Protein AF-A0A7C8I8Y9-F1 (afdb_monomer)

Structure (mmCIF, N/CA/C/O backbone):
data_AF-A0A7C8I8Y9-F1
#
_entry.id   AF-A0A7C8I8Y9-F1
#
loop_
_atom_site.group_PDB
_atom_site.id
_atom_site.type_symbol
_atom_site.label_atom_id
_atom_site.label_alt_id
_atom_site.label_comp_id
_atom_site.label_asym_id
_atom_site.label_entity_id
_atom_site.label_seq_id
_atom_site.pdbx_PDB_ins_code
_atom_site.Cartn_x
_atom_site.Cartn_y
_atom_site.Cartn_z
_atom_site.occupancy
_atom_site.B_iso_or_equiv
_atom_site.auth_seq_id
_atom_site.auth_comp_id
_atom_site.auth_asym_id
_atom_site.auth_atom_id
_atom_site.pdbx_PDB_model_num
ATOM 1 N N . ASN A 1 1 ? 6.456 -0.802 15.881 1.00 67.00 1 ASN A N 1
ATOM 2 C CA . ASN A 1 1 ? 6.107 -2.153 16.376 1.00 67.00 1 ASN A CA 1
ATOM 3 C C . ASN A 1 1 ? 4.973 -2.063 17.372 1.00 67.00 1 ASN A C 1
ATOM 5 O O . ASN A 1 1 ? 5.089 -1.313 18.332 1.00 67.00 1 ASN A O 1
ATOM 9 N N . CYS A 1 2 ? 3.892 -2.784 17.095 1.00 78.44 2 CYS A N 1
ATOM 10 C CA . CYS A 1 2 ? 2.676 -2.868 17.895 1.00 78.44 2 CYS A CA 1
ATOM 11 C C . CYS A 1 2 ? 2.630 -4.216 18.597 1.00 78.44 2 CYS A C 1
ATOM 13 O O . CYS A 1 2 ? 2.866 -5.234 17.947 1.00 78.44 2 CYS A O 1
ATOM 15 N N . ALA A 1 3 ? 2.422 -4.207 19.913 1.00 87.06 3 ALA A N 1
ATOM 16 C CA . ALA A 1 3 ? 2.314 -5.438 20.678 1.00 87.06 3 ALA A CA 1
ATOM 17 C C . ALA A 1 3 ? 1.013 -6.162 20.304 1.00 87.06 3 ALA A C 1
ATOM 19 O O . ALA A 1 3 ? 0.047 -5.522 19.896 1.00 87.06 3 ALA A O 1
ATOM 20 N N . ILE A 1 4 ? 0.991 -7.492 20.401 1.00 88.56 4 ILE A N 1
ATOM 21 C CA . ILE A 1 4 ? -0.158 -8.297 19.949 1.00 88.56 4 ILE A CA 1
ATOM 22 C C . ILE A 1 4 ? -1.408 -7.954 20.767 1.00 88.56 4 ILE A C 1
ATOM 24 O O . ILE A 1 4 ? -2.503 -7.883 20.221 1.00 88.56 4 ILE A O 1
ATOM 28 N N . GLU A 1 5 ? -1.236 -7.695 22.061 1.00 94.25 5 GLU A N 1
ATOM 29 C CA . GLU A 1 5 ? -2.281 -7.249 22.982 1.00 94.25 5 GLU A CA 1
ATOM 30 C C . GLU A 1 5 ? -2.879 -5.878 22.630 1.00 94.25 5 GLU A C 1
ATOM 32 O O . GLU A 1 5 ? -3.998 -5.582 23.042 1.00 94.25 5 GLU A O 1
ATOM 37 N N . ASP A 1 6 ? -2.166 -5.073 21.838 1.00 92.44 6 ASP A N 1
ATOM 38 C CA . ASP A 1 6 ? -2.606 -3.760 21.367 1.00 92.44 6 ASP A CA 1
ATOM 39 C C . ASP A 1 6 ? -3.247 -3.821 19.970 1.00 92.44 6 ASP A C 1
ATOM 41 O O . ASP A 1 6 ? -3.552 -2.775 19.395 1.00 92.44 6 ASP A O 1
ATOM 45 N N . VAL A 1 7 ? -3.427 -5.011 19.385 1.00 91.00 7 VAL A N 1
ATOM 46 C CA . VAL A 1 7 ? -4.055 -5.171 18.066 1.00 91.00 7 VAL A CA 1
ATOM 47 C C . VAL A 1 7 ? -5.562 -5.361 18.214 1.00 91.00 7 VAL A C 1
ATOM 49 O O . VAL A 1 7 ? -6.041 -6.364 18.738 1.00 91.00 7 VAL A O 1
ATOM 52 N N . GLU A 1 8 ? -6.321 -4.423 17.661 1.00 93.31 8 GLU A N 1
ATOM 53 C CA . GLU A 1 8 ? -7.757 -4.547 17.441 1.00 93.31 8 GLU A CA 1
ATOM 54 C C . GLU A 1 8 ? -8.004 -5.159 16.057 1.00 93.31 8 GLU A C 1
ATOM 56 O O . GLU A 1 8 ? -7.532 -4.637 15.045 1.00 93.31 8 GLU A O 1
ATOM 61 N N . VAL A 1 9 ? -8.751 -6.264 16.011 1.00 93.81 9 VAL A N 1
ATOM 62 C CA . VAL A 1 9 ? -9.111 -6.973 14.774 1.00 93.81 9 VAL A CA 1
ATOM 63 C C . VAL A 1 9 ? -10.603 -6.808 14.520 1.00 93.81 9 VAL A C 1
ATOM 65 O O . VAL A 1 9 ? -11.416 -7.031 15.416 1.00 93.81 9 VAL A O 1
ATOM 68 N N . PHE A 1 10 ? -10.971 -6.440 13.297 1.00 94.12 10 PHE A N 1
ATOM 69 C CA . PHE A 1 10 ? -12.361 -6.239 12.896 1.00 94.12 10 PHE A CA 1
ATOM 70 C C . PHE A 1 10 ? -12.595 -6.705 11.457 1.00 94.12 10 PHE A C 1
ATOM 72 O O . PHE A 1 10 ? -11.665 -6.811 10.657 1.00 94.12 10 PHE A O 1
ATOM 79 N N . GLN A 1 11 ? -13.850 -7.022 11.139 1.00 94.38 11 GLN A N 1
ATOM 80 C CA . GLN A 1 11 ? -14.258 -7.421 9.795 1.00 94.38 11 GLN A CA 1
ATOM 81 C C . GLN A 1 11 ? -15.027 -6.299 9.115 1.00 94.38 11 GLN A C 1
ATOM 83 O O . GLN A 1 11 ? -15.837 -5.619 9.744 1.00 94.38 11 GLN A O 1
ATOM 88 N N . VAL A 1 12 ? -14.770 -6.135 7.822 1.00 93.38 12 VAL A N 1
ATOM 89 C CA . VAL A 1 12 ? -15.387 -5.108 6.989 1.00 93.38 12 VAL A CA 1
ATOM 90 C C . VAL A 1 12 ? -15.894 -5.755 5.717 1.00 93.38 12 VAL A C 1
ATOM 92 O O . VAL A 1 12 ? -15.158 -6.468 5.039 1.00 93.38 12 VAL A O 1
ATOM 95 N N . GLU A 1 13 ? -17.141 -5.476 5.381 1.00 94.00 13 GLU A N 1
ATOM 96 C CA . GLU A 1 13 ? -17.767 -5.910 4.142 1.00 94.00 13 GLU A CA 1
ATOM 97 C C . GLU A 1 13 ? -18.137 -4.671 3.325 1.00 94.00 13 GLU A C 1
ATOM 99 O O . GLU A 1 13 ? -18.683 -3.705 3.863 1.00 94.00 13 GLU A O 1
ATOM 104 N N . TYR A 1 14 ? -17.819 -4.691 2.031 1.00 93.31 14 TYR A N 1
ATOM 105 C CA . TYR A 1 14 ? -18.193 -3.632 1.097 1.00 93.31 14 TYR A CA 1
ATOM 106 C C . TYR A 1 14 ? -19.251 -4.159 0.128 1.00 93.31 14 TYR A C 1
ATOM 108 O O . TYR A 1 14 ? -19.152 -5.279 -0.370 1.00 93.31 14 TYR A O 1
ATOM 116 N N . ASN A 1 15 ? -20.243 -3.323 -0.190 1.00 92.44 15 ASN A N 1
ATOM 117 C CA . ASN A 1 15 ? -21.397 -3.703 -1.017 1.00 92.44 15 ASN A CA 1
ATOM 118 C C . ASN A 1 15 ? -21.036 -4.143 -2.449 1.00 92.44 15 ASN A C 1
ATOM 120 O O . ASN A 1 15 ? -21.840 -4.781 -3.122 1.00 92.44 15 ASN A O 1
ATOM 124 N N . ASP A 1 16 ? -19.854 -3.775 -2.936 1.00 91.19 16 ASP A N 1
ATOM 125 C CA . ASP A 1 16 ? -19.339 -4.131 -4.261 1.00 91.19 16 ASP A CA 1
ATOM 126 C C . ASP A 1 16 ? -18.560 -5.461 -4.279 1.00 91.19 16 ASP A C 1
ATOM 128 O O . ASP A 1 16 ? -18.137 -5.909 -5.345 1.00 91.19 16 ASP A O 1
ATOM 132 N N . CYS A 1 17 ? -18.377 -6.107 -3.120 1.00 83.62 17 CYS A N 1
ATOM 133 C CA . CYS A 1 17 ? -17.683 -7.385 -2.975 1.00 83.62 17 CYS A CA 1
ATOM 134 C C . CYS A 1 17 ? -18.170 -8.142 -1.723 1.00 83.62 17 CYS A C 1
ATOM 136 O O . CYS A 1 17 ? -17.397 -8.469 -0.823 1.00 83.62 17 CYS A O 1
ATOM 138 N N . ILE A 1 18 ? -19.477 -8.406 -1.674 1.00 79.25 18 ILE A N 1
ATOM 139 C CA . ILE A 1 18 ? -20.181 -8.992 -0.516 1.00 79.25 18 ILE A CA 1
ATOM 140 C C . ILE A 1 18 ? -19.614 -10.367 -0.120 1.00 79.25 18 ILE A C 1
ATOM 142 O O . ILE A 1 18 ? -19.513 -10.690 1.058 1.00 79.25 18 ILE A O 1
ATOM 146 N N . ASP A 1 19 ? -19.159 -11.163 -1.090 1.00 84.62 19 ASP A N 1
ATOM 147 C CA . ASP A 1 19 ? -18.676 -12.529 -0.840 1.00 84.62 19 ASP A CA 1
ATOM 148 C C . ASP A 1 19 ? -17.262 -12.591 -0.230 1.00 84.62 19 ASP A C 1
ATOM 150 O O . ASP A 1 19 ? -16.719 -13.679 -0.012 1.00 84.62 19 ASP A O 1
ATOM 154 N N . ARG A 1 20 ? -16.627 -11.439 0.024 1.00 85.19 20 ARG A N 1
ATOM 155 C CA . ARG A 1 20 ? -15.260 -11.370 0.541 1.00 85.19 20 ARG A CA 1
ATOM 156 C C . ARG A 1 20 ? -15.108 -10.268 1.592 1.00 85.19 20 ARG A C 1
ATOM 158 O O . ARG A 1 20 ? -14.606 -9.193 1.273 1.00 85.19 20 ARG A O 1
ATOM 165 N N . PRO A 1 21 ? -15.461 -10.531 2.860 1.00 90.12 21 PRO A N 1
ATOM 166 C CA . PRO A 1 21 ? -15.134 -9.605 3.932 1.00 90.12 21 PRO A CA 1
ATOM 167 C C . PRO A 1 21 ? -13.613 -9.505 4.106 1.00 90.12 21 PRO A C 1
ATOM 169 O O . PRO A 1 21 ? -12.881 -10.493 3.986 1.00 90.12 21 PRO A O 1
ATOM 172 N N . TRP A 1 22 ? -13.133 -8.310 4.433 1.00 90.56 22 TRP A N 1
ATOM 173 C CA . TRP A 1 22 ? -11.740 -8.060 4.778 1.00 90.56 22 TRP A CA 1
ATOM 174 C C . TRP A 1 22 ? -11.558 -8.115 6.288 1.00 90.56 22 TRP A C 1
ATOM 176 O O . TRP A 1 22 ? -12.237 -7.411 7.036 1.00 90.56 22 TRP A O 1
ATOM 186 N N . THR A 1 23 ? -10.595 -8.919 6.729 1.00 90.69 23 THR A N 1
ATOM 187 C CA . THR A 1 23 ? -10.065 -8.834 8.090 1.00 90.69 23 THR A CA 1
ATOM 188 C C . THR A 1 23 ? -9.065 -7.688 8.136 1.00 90.69 23 THR A C 1
ATOM 190 O O . THR A 1 23 ? -8.031 -7.730 7.466 1.00 90.69 23 THR A O 1
ATOM 193 N N . MET A 1 24 ? -9.380 -6.668 8.923 1.00 90.44 24 MET A N 1
ATOM 194 C CA . MET A 1 24 ? -8.530 -5.505 9.127 1.00 90.44 24 MET A CA 1
ATOM 195 C C . MET A 1 24 ? -8.036 -5.450 10.563 1.00 90.44 24 MET A C 1
ATOM 197 O O . MET A 1 24 ? -8.713 -5.883 11.499 1.00 90.44 24 MET A O 1
ATOM 201 N N . CYS A 1 25 ? -6.848 -4.885 10.721 1.00 89.06 25 CYS A N 1
ATOM 202 C CA . CYS A 1 25 ? -6.194 -4.711 12.001 1.00 89.06 25 CYS A CA 1
ATOM 203 C C . CYS A 1 25 ? -5.906 -3.230 12.234 1.00 89.06 25 CYS A C 1
ATOM 205 O O . CYS A 1 25 ? -5.543 -2.490 11.319 1.00 89.06 25 CYS A O 1
ATOM 207 N N . ARG A 1 26 ? -6.002 -2.795 13.483 1.00 87.88 26 ARG A N 1
ATOM 208 C CA . ARG A 1 26 ? -5.560 -1.471 13.911 1.00 87.88 26 ARG A CA 1
ATOM 209 C C . ARG A 1 26 ? -4.886 -1.593 15.262 1.00 87.88 26 ARG A C 1
ATOM 211 O O . ARG A 1 26 ? -5.373 -2.293 16.138 1.00 87.88 26 ARG A O 1
ATOM 218 N N . CYS A 1 27 ? -3.784 -0.887 15.444 1.00 87.38 27 CYS A N 1
A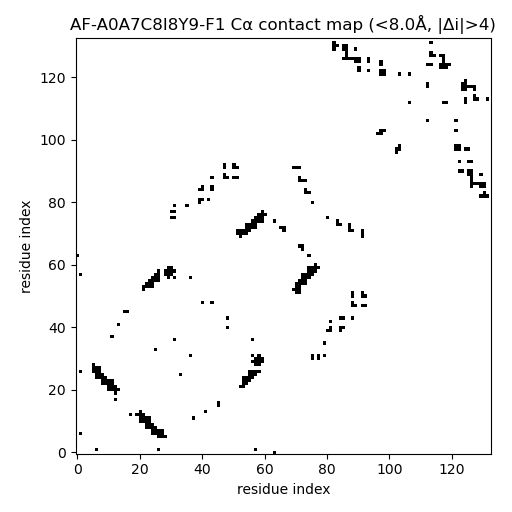TOM 219 C CA . CYS A 1 27 ? -3.208 -0.749 16.772 1.00 87.38 27 CYS A CA 1
ATOM 220 C C . CYS A 1 27 ? -4.002 0.252 17.603 1.00 87.38 27 CYS A C 1
ATOM 222 O O . CYS A 1 27 ? -4.359 1.316 17.101 1.00 87.38 27 CYS A O 1
ATOM 224 N N . THR A 1 28 ? -4.240 -0.049 18.879 1.00 89.50 28 THR A N 1
ATOM 225 C CA . THR A 1 28 ? -5.026 0.801 19.796 1.00 89.50 28 THR A CA 1
ATOM 226 C C . THR A 1 28 ? -4.513 2.243 19.864 1.00 89.50 28 THR A C 1
ATOM 228 O O . THR A 1 28 ? -5.291 3.177 20.046 1.00 89.50 28 THR A O 1
ATOM 231 N N . TRP A 1 29 ? -3.207 2.427 19.665 1.00 83.25 29 TRP A N 1
ATOM 232 C CA . TRP A 1 29 ? -2.488 3.702 19.672 1.00 83.25 29 TRP A CA 1
ATOM 233 C C . TRP A 1 29 ? -2.301 4.332 18.279 1.00 83.25 29 TRP A C 1
ATOM 235 O O . TRP A 1 29 ? -1.663 5.378 18.167 1.00 83.25 29 TRP A O 1
ATOM 245 N N . ALA A 1 30 ? -2.853 3.735 17.218 1.00 81.19 30 ALA A N 1
ATOM 246 C CA . ALA A 1 30 ? -2.935 4.380 15.911 1.00 81.19 30 ALA A CA 1
ATOM 247 C C . ALA A 1 30 ? -3.875 5.594 15.981 1.00 81.19 30 ALA A C 1
ATOM 249 O O . ALA A 1 30 ? -4.949 5.526 16.582 1.00 81.19 30 ALA A O 1
ATOM 250 N N . GLN A 1 31 ? -3.481 6.701 15.349 1.00 81.00 31 GLN A N 1
ATOM 251 C CA . GLN A 1 31 ? -4.267 7.939 15.344 1.00 81.00 31 GLN A CA 1
ATOM 252 C C . GLN A 1 31 ? -5.520 7.831 14.477 1.00 81.00 31 GLN A C 1
ATOM 254 O O . GLN A 1 31 ? -6.516 8.481 14.778 1.00 81.00 31 GLN A O 1
ATOM 259 N N . ALA A 1 32 ? -5.463 7.029 13.412 1.00 78.94 32 ALA A N 1
ATOM 260 C CA . ALA A 1 32 ? -6.622 6.750 12.578 1.00 78.94 32 ALA A CA 1
ATOM 261 C C . ALA A 1 32 ? -7.649 5.933 13.372 1.00 78.94 32 ALA A C 1
ATOM 263 O O . ALA A 1 32 ? -7.311 4.920 13.986 1.00 78.94 32 ALA A O 1
ATOM 264 N N . SER A 1 33 ? -8.906 6.355 13.340 1.00 86.31 33 SER A N 1
ATOM 265 C CA . SER A 1 33 ? -10.037 5.574 13.834 1.00 86.31 33 SER A CA 1
ATOM 266 C C . SER A 1 33 ? -10.339 4.391 12.909 1.00 86.31 33 SER A C 1
ATOM 268 O O . SER A 1 33 ? -9.954 4.374 11.740 1.00 86.31 33 SER A O 1
ATOM 270 N N . ILE A 1 34 ? -11.079 3.399 13.415 1.00 90.12 34 ILE A N 1
ATOM 271 C CA . ILE A 1 34 ? -11.566 2.273 12.599 1.00 90.12 34 ILE A CA 1
ATOM 272 C C . ILE A 1 34 ? -12.352 2.782 11.388 1.00 90.12 34 ILE A C 1
ATOM 274 O O . ILE A 1 34 ? -12.098 2.335 10.274 1.00 90.12 34 ILE A O 1
ATOM 278 N N . GLN A 1 35 ? -13.269 3.735 11.593 1.00 91.25 35 GLN A N 1
ATOM 279 C CA . GLN A 1 35 ? -14.117 4.245 10.516 1.00 91.25 35 GLN A CA 1
ATOM 280 C C . GLN A 1 35 ? -13.294 4.918 9.419 1.00 91.25 35 GLN A C 1
ATOM 282 O O . GLN A 1 35 ? -13.546 4.683 8.246 1.00 91.25 35 GLN A O 1
ATOM 287 N N . GLU A 1 36 ? -12.272 5.697 9.773 1.00 87.31 36 GLU A N 1
ATOM 288 C CA . GLU A 1 36 ? -11.427 6.329 8.761 1.00 87.31 36 GLU A CA 1
ATOM 289 C C . GLU A 1 36 ? -10.629 5.304 7.943 1.00 87.31 36 GLU A C 1
ATOM 291 O O . GLU A 1 36 ? -10.507 5.453 6.730 1.00 87.31 36 GLU A O 1
ATOM 296 N N . VAL A 1 37 ? -10.128 4.236 8.577 1.00 86.69 37 VAL A N 1
ATOM 297 C CA . VAL A 1 37 ? -9.451 3.135 7.868 1.00 86.69 37 VAL A CA 1
ATOM 298 C C . VAL A 1 37 ? -10.417 2.438 6.908 1.00 86.69 37 VAL A C 1
ATOM 300 O O . VAL A 1 37 ? -10.072 2.206 5.748 1.00 86.69 37 VAL A O 1
ATOM 303 N N . VAL A 1 38 ? -11.635 2.147 7.373 1.00 91.62 38 VAL A N 1
ATOM 304 C CA . VAL A 1 38 ? -12.710 1.549 6.568 1.00 91.62 38 VAL A CA 1
ATOM 305 C C . VAL A 1 38 ? -13.066 2.439 5.382 1.00 91.62 38 VAL A C 1
ATOM 307 O O . VAL A 1 38 ? -13.166 1.951 4.258 1.00 91.62 38 VAL A O 1
ATOM 310 N N . ASP A 1 39 ? -13.239 3.736 5.606 1.00 91.31 39 ASP A N 1
ATOM 311 C CA . ASP A 1 39 ? -13.672 4.671 4.575 1.00 91.31 39 ASP A CA 1
ATOM 312 C C . ASP A 1 39 ? -12.581 4.892 3.522 1.00 91.31 39 ASP A C 1
ATOM 314 O O . ASP A 1 39 ? -12.872 4.877 2.326 1.00 91.31 39 ASP A O 1
ATOM 318 N N . SER A 1 40 ? -11.320 5.052 3.937 1.00 87.88 40 SER A N 1
ATOM 319 C CA . SER A 1 40 ? -10.197 5.221 3.008 1.00 87.88 40 SER A CA 1
ATOM 320 C C . SER A 1 40 ? -9.921 3.960 2.192 1.00 87.88 40 SER A C 1
ATOM 322 O O . SER A 1 40 ? -9.793 4.041 0.971 1.00 87.88 40 SER A O 1
ATOM 324 N N . PHE A 1 41 ? -9.918 2.775 2.812 1.00 90.00 41 PHE A N 1
ATOM 325 C CA . PHE A 1 41 ? -9.813 1.524 2.054 1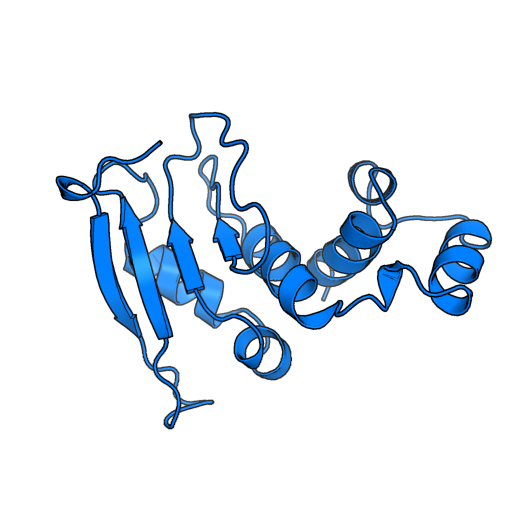.00 90.00 41 PHE A CA 1
ATOM 326 C C . PHE A 1 41 ? -11.044 1.286 1.164 1.00 90.00 41 PHE A C 1
ATOM 328 O O . PHE A 1 41 ? -10.936 0.769 0.051 1.00 90.00 41 PHE A O 1
ATOM 335 N N . GLY A 1 42 ? -12.217 1.741 1.606 1.00 91.44 42 GLY A N 1
ATOM 336 C CA . GLY A 1 42 ? -13.460 1.721 0.838 1.00 91.44 42 GLY A CA 1
ATOM 337 C C . GLY A 1 42 ? -13.412 2.552 -0.445 1.00 91.44 42 GLY A C 1
ATOM 338 O O . GLY A 1 42 ? -14.099 2.216 -1.410 1.00 91.44 42 GLY A O 1
ATOM 339 N N . ARG A 1 43 ? -12.568 3.589 -0.491 1.00 90.69 43 ARG A N 1
ATOM 340 C CA . ARG A 1 43 ? -12.343 4.420 -1.684 1.00 90.69 43 ARG A CA 1
ATOM 341 C C . ARG A 1 43 ? -11.345 3.825 -2.679 1.00 90.69 43 ARG A C 1
ATOM 343 O O . ARG A 1 43 ? -11.313 4.271 -3.821 1.00 90.69 43 ARG A O 1
ATOM 350 N N . VAL A 1 44 ? -10.579 2.798 -2.300 1.00 89.19 44 VAL A N 1
ATOM 351 C CA . VAL A 1 44 ? -9.749 2.046 -3.255 1.00 89.19 44 VAL A CA 1
ATOM 352 C C . VAL A 1 44 ? -10.653 1.340 -4.264 1.00 89.19 44 VAL A C 1
ATOM 354 O O . VAL A 1 44 ? -11.623 0.684 -3.882 1.00 89.19 44 VAL A O 1
ATOM 357 N N . ALA A 1 45 ? -10.322 1.443 -5.553 1.00 90.00 45 ALA A N 1
ATOM 358 C CA . ALA A 1 45 ? -11.105 0.826 -6.618 1.00 90.00 45 ALA A CA 1
ATOM 359 C C . ALA A 1 45 ? -11.313 -0.686 -6.363 1.00 90.00 45 ALA A C 1
ATOM 361 O O . ALA A 1 45 ? -10.340 -1.383 -6.048 1.00 90.00 45 ALA A O 1
ATOM 362 N N . PRO A 1 46 ? -12.532 -1.236 -6.547 1.00 91.25 46 PRO A N 1
ATOM 363 C CA . PRO A 1 46 ? -12.849 -2.610 -6.138 1.00 91.25 46 PRO A CA 1
ATOM 364 C C . PRO A 1 46 ? -11.940 -3.672 -6.763 1.00 91.25 46 PRO A C 1
ATOM 366 O O . PRO A 1 46 ? -11.528 -4.613 -6.085 1.00 91.25 46 PRO A O 1
ATOM 369 N N . ALA A 1 47 ? -11.564 -3.489 -8.035 1.00 88.75 47 ALA A N 1
ATOM 370 C CA . ALA A 1 47 ? -10.645 -4.384 -8.734 1.00 88.75 47 ALA A CA 1
ATOM 371 C C . ALA A 1 47 ? -9.290 -4.471 -8.015 1.00 88.75 47 ALA A C 1
ATOM 373 O O . ALA A 1 47 ? -8.817 -5.569 -7.745 1.00 88.75 47 ALA A O 1
ATOM 374 N N . VAL A 1 48 ? -8.717 -3.334 -7.616 1.00 89.31 48 VAL A N 1
ATOM 375 C CA . VAL A 1 48 ? -7.434 -3.260 -6.900 1.00 89.31 48 VAL A CA 1
ATOM 376 C C . VAL A 1 48 ? -7.583 -3.802 -5.480 1.00 89.31 48 VAL A C 1
ATOM 378 O O . VAL A 1 48 ? -6.821 -4.674 -5.059 1.00 89.31 48 VAL A O 1
ATOM 381 N N . ARG A 1 49 ? -8.624 -3.354 -4.766 1.00 89.50 49 ARG A N 1
ATOM 382 C CA . ARG A 1 49 ? -8.932 -3.780 -3.395 1.00 89.50 49 ARG A CA 1
ATOM 383 C C . ARG A 1 49 ? -9.061 -5.301 -3.272 1.00 89.50 49 ARG A C 1
ATOM 385 O O . ARG A 1 49 ? -8.628 -5.878 -2.276 1.00 89.50 49 ARG A O 1
ATOM 392 N N . SER A 1 50 ? -9.589 -5.969 -4.300 1.00 89.56 50 SER A N 1
ATOM 393 C CA . SER A 1 50 ? -9.729 -7.430 -4.342 1.00 89.56 50 SER A CA 1
ATOM 394 C C . SER A 1 50 ? -8.395 -8.194 -4.301 1.00 89.56 50 SER A C 1
ATOM 396 O O . SER A 1 50 ? -8.370 -9.379 -3.967 1.00 89.56 50 SER A O 1
ATOM 398 N N . HIS A 1 51 ? -7.262 -7.550 -4.581 1.00 89.12 51 HIS A N 1
ATOM 399 C CA . HIS A 1 51 ? -5.945 -8.182 -4.479 1.00 89.12 51 HIS A CA 1
ATOM 400 C C . HIS A 1 51 ? -5.255 -7.944 -3.133 1.00 89.12 51 HIS A C 1
ATOM 402 O O . HIS A 1 51 ? -4.277 -8.630 -2.829 1.00 89.12 51 HIS A O 1
ATOM 408 N N . VAL A 1 52 ? -5.779 -7.036 -2.305 1.00 87.75 52 VAL A N 1
ATOM 409 C CA . VAL A 1 52 ? -5.274 -6.788 -0.953 1.00 87.75 52 VAL A CA 1
ATOM 410 C C . VAL A 1 52 ? -5.758 -7.898 -0.017 1.00 87.75 52 VAL A C 1
ATOM 412 O O . VAL A 1 52 ? -6.946 -8.229 0.023 1.00 87.75 52 VAL A O 1
ATOM 415 N N . ILE A 1 53 ? -4.822 -8.499 0.723 1.00 83.12 53 ILE A N 1
ATOM 416 C CA . ILE A 1 53 ? -5.101 -9.628 1.628 1.00 83.12 53 ILE A CA 1
ATOM 417 C C . ILE A 1 53 ? -5.329 -9.144 3.065 1.00 83.12 53 ILE A C 1
ATOM 419 O O . ILE A 1 53 ? -6.287 -9.564 3.706 1.00 83.12 53 ILE A O 1
ATOM 423 N N . HIS A 1 54 ? -4.475 -8.243 3.551 1.00 79.44 54 HIS A N 1
ATOM 424 C CA . HIS A 1 54 ? -4.526 -7.702 4.908 1.00 79.44 54 HIS A CA 1
ATOM 425 C C . HIS A 1 54 ? -4.394 -6.181 4.860 1.00 79.44 54 HIS A C 1
ATOM 427 O O . HIS A 1 54 ? -3.678 -5.662 4.003 1.00 79.44 54 HIS A O 1
ATOM 433 N N . VAL A 1 55 ? -5.063 -5.501 5.791 1.00 85.56 55 VAL A N 1
ATOM 434 C CA . VAL A 1 55 ? -4.925 -4.060 6.034 1.00 85.56 55 VAL A CA 1
ATOM 435 C C . VAL A 1 55 ? -4.578 -3.872 7.502 1.00 85.56 55 VAL A C 1
ATOM 437 O O . VAL A 1 55 ? -5.299 -4.371 8.369 1.00 85.56 55 VAL A O 1
ATOM 440 N N . MET A 1 56 ? -3.487 -3.161 7.781 1.00 85.38 56 MET A N 1
ATOM 441 C CA . MET A 1 56 ? -3.078 -2.826 9.142 1.00 85.38 56 MET A CA 1
ATOM 442 C C . MET A 1 56 ? -2.840 -1.322 9.289 1.00 85.38 56 MET A C 1
ATOM 444 O O . MET A 1 56 ? -2.023 -0.743 8.577 1.00 85.38 56 MET A O 1
ATOM 448 N N . ALA A 1 57 ? -3.539 -0.699 10.239 1.00 81.94 57 ALA A N 1
ATOM 449 C CA . ALA A 1 57 ? -3.320 0.692 10.619 1.00 81.94 57 ALA A CA 1
ATOM 450 C C . ALA A 1 57 ? -2.387 0.785 11.835 1.00 81.94 57 ALA A C 1
ATOM 452 O O . ALA A 1 57 ? -2.649 0.200 12.893 1.00 81.94 57 ALA A O 1
ATOM 453 N N . LEU A 1 58 ? -1.304 1.544 11.672 1.00 78.81 58 LEU A N 1
ATOM 454 C CA . LEU A 1 58 ? -0.256 1.765 12.667 1.00 78.81 58 LEU A CA 1
ATOM 455 C C . LEU A 1 58 ? -0.179 3.254 13.049 1.00 78.81 58 LEU A C 1
ATOM 457 O O . LEU A 1 58 ? -0.823 4.108 12.443 1.00 78.81 58 LEU A O 1
ATOM 461 N N . ASP A 1 59 ? 0.598 3.566 14.085 1.00 73.75 59 ASP A N 1
ATOM 462 C CA . ASP A 1 59 ? 0.898 4.948 14.480 1.00 73.75 59 ASP A CA 1
ATOM 463 C C . ASP A 1 59 ? 1.803 5.625 13.455 1.00 73.75 59 ASP A C 1
ATOM 465 O O . ASP A 1 59 ? 2.952 5.214 13.262 1.00 73.75 59 ASP A O 1
ATOM 469 N N . GLY A 1 60 ? 1.308 6.706 12.855 1.00 64.00 60 GLY A N 1
ATOM 470 C CA . GLY A 1 60 ? 2.041 7.400 11.806 1.00 64.00 60 GLY A CA 1
ATOM 471 C C . GLY A 1 60 ? 3.161 8.321 12.290 1.00 64.00 60 GLY A C 1
ATOM 472 O O . GLY A 1 60 ? 3.962 8.815 11.498 1.00 64.00 60 GLY A O 1
ATOM 473 N N . THR A 1 61 ? 3.271 8.564 13.597 1.00 60.53 61 THR A N 1
ATOM 474 C CA . THR A 1 61 ? 4.360 9.369 14.174 1.00 60.53 61 THR A CA 1
ATOM 475 C C . THR A 1 61 ? 5.661 8.588 14.327 1.00 60.53 61 THR A C 1
ATOM 477 O O . THR A 1 61 ? 6.715 9.186 14.562 1.00 60.53 61 THR A O 1
ATOM 480 N N . LYS A 1 62 ? 5.620 7.261 14.158 1.00 53.19 62 LYS A N 1
ATOM 481 C CA . LYS A 1 62 ? 6.802 6.403 14.204 1.00 53.19 62 LYS A CA 1
ATOM 482 C C . LYS A 1 62 ? 7.183 5.970 12.786 1.00 53.19 62 LYS A C 1
ATOM 484 O O . LYS A 1 62 ? 6.309 5.598 12.009 1.00 53.19 62 LYS A O 1
ATOM 489 N N . PRO A 1 63 ? 8.476 6.010 12.420 1.00 46.94 63 PRO A N 1
ATOM 490 C CA . PRO A 1 63 ? 8.929 5.363 11.199 1.00 46.94 63 PRO A CA 1
ATOM 491 C C . PRO A 1 63 ? 8.732 3.854 11.362 1.00 46.94 63 PRO A C 1
ATOM 493 O O . PRO A 1 63 ? 9.320 3.249 12.263 1.00 46.94 63 PRO A O 1
ATOM 496 N N . ASP A 1 64 ? 7.897 3.244 10.532 1.00 52.28 64 ASP A N 1
ATOM 497 C CA . ASP A 1 64 ? 7.778 1.797 10.446 1.00 52.28 64 ASP A CA 1
ATOM 498 C C . ASP A 1 64 ? 8.475 1.295 9.175 1.00 52.28 64 ASP A C 1
ATOM 500 O O . ASP A 1 64 ? 8.210 1.708 8.056 1.00 52.28 64 ASP A O 1
ATOM 504 N N . GLY A 1 65 ? 9.454 0.413 9.358 1.00 44.91 65 GLY A N 1
ATOM 505 C CA . GLY A 1 65 ? 10.136 -0.288 8.267 1.00 44.91 65 GLY A CA 1
ATOM 506 C C . GLY A 1 65 ? 9.431 -1.596 7.896 1.00 44.91 65 GLY A C 1
ATOM 507 O O . GLY A 1 65 ? 10.101 -2.610 7.731 1.00 44.91 65 GLY A O 1
ATOM 508 N N . SER A 1 66 ? 8.098 -1.625 7.879 1.00 44.38 66 SER A N 1
ATOM 509 C CA . SER A 1 66 ? 7.289 -2.851 7.800 1.00 44.38 66 SER A CA 1
ATOM 510 C C . SER A 1 66 ? 5.978 -2.542 7.077 1.00 44.38 66 SER A C 1
ATOM 512 O O . SER A 1 66 ? 5.207 -1.735 7.573 1.00 44.38 66 SER A O 1
ATOM 514 N N . VAL A 1 67 ? 5.664 -3.136 5.931 1.00 41.28 67 VAL A N 1
ATOM 515 C CA . VAL A 1 67 ? 5.357 -4.568 5.848 1.00 41.28 67 VAL A CA 1
ATOM 516 C C . VAL A 1 67 ? 6.172 -5.220 4.733 1.00 41.28 67 VAL A C 1
ATOM 518 O O . VAL A 1 67 ? 5.897 -5.074 3.546 1.00 41.28 67 VAL A O 1
ATOM 521 N N . SER A 1 68 ? 7.202 -5.965 5.126 1.00 35.53 68 SER A N 1
ATOM 522 C CA . SER A 1 68 ? 7.969 -6.798 4.211 1.00 35.53 68 SER A CA 1
ATOM 523 C C . SER A 1 68 ? 7.148 -8.020 3.785 1.00 35.53 68 SER A C 1
ATOM 525 O O . SER A 1 68 ? 6.647 -8.774 4.615 1.00 35.53 68 SER A O 1
ATOM 527 N N . ALA A 1 69 ? 7.058 -8.199 2.464 1.00 31.19 69 ALA A N 1
ATOM 528 C CA . ALA A 1 69 ? 6.497 -9.338 1.738 1.00 31.19 69 ALA A CA 1
ATOM 529 C C . ALA A 1 69 ? 5.013 -9.663 2.032 1.00 31.19 69 ALA A C 1
ATOM 531 O O . ALA A 1 69 ? 4.685 -10.575 2.786 1.00 31.19 69 ALA A O 1
ATOM 532 N N . SER A 1 70 ? 4.128 -8.989 1.285 1.00 35.09 70 SER A N 1
ATOM 533 C CA . SER A 1 70 ? 2.698 -9.282 1.051 1.00 35.09 70 SER A CA 1
ATOM 534 C C . SER A 1 70 ? 1.679 -8.869 2.135 1.00 35.09 70 SER A C 1
ATOM 536 O O . SER A 1 70 ? 1.300 -9.646 3.007 1.00 35.09 70 SER A O 1
ATOM 538 N N . GLY A 1 71 ? 1.127 -7.656 1.994 1.00 34.78 71 GLY A N 1
ATOM 539 C CA . GLY A 1 71 ? -0.083 -7.187 2.692 1.00 34.78 71 GLY A CA 1
ATOM 540 C C . GLY A 1 71 ? 0.011 -5.709 3.081 1.00 34.78 71 GLY A C 1
ATOM 541 O O . GLY A 1 71 ? 1.043 -5.292 3.587 1.00 34.78 71 GLY A O 1
ATOM 542 N N . ALA A 1 72 ? -1.028 -4.914 2.815 1.00 38.00 72 ALA A N 1
ATOM 543 C CA . ALA A 1 72 ? -0.989 -3.451 2.885 1.00 38.00 72 ALA A CA 1
ATOM 544 C C . ALA A 1 72 ? -0.725 -2.900 4.305 1.00 38.00 72 ALA A C 1
ATOM 546 O O . ALA A 1 72 ? -1.344 -3.345 5.278 1.00 38.00 72 ALA A O 1
ATOM 547 N N . SER A 1 73 ? 0.136 -1.878 4.398 1.00 46.78 73 SER A N 1
ATOM 548 C CA . SER A 1 73 ? 0.323 -1.015 5.578 1.00 46.78 73 SER A CA 1
ATOM 549 C C . SER A 1 73 ? -0.204 0.379 5.272 1.00 46.78 73 SER A C 1
ATOM 551 O O . SER A 1 73 ? -0.012 0.848 4.158 1.00 46.78 73 SER A O 1
ATOM 553 N N . VAL A 1 74 ? -0.823 1.073 6.230 1.00 49.53 74 VAL A N 1
ATOM 554 C CA . VAL A 1 74 ? -1.120 2.505 6.059 1.00 49.53 74 VAL A CA 1
ATOM 555 C C . VAL A 1 74 ? -0.574 3.302 7.236 1.00 49.53 74 VAL A C 1
ATOM 557 O O . VAL A 1 74 ? -1.168 3.355 8.316 1.00 49.53 74 VAL A O 1
ATOM 560 N N . ASN A 1 75 ? 0.568 3.947 6.994 1.00 51.41 75 ASN A N 1
ATOM 561 C CA . ASN A 1 75 ? 1.213 4.896 7.895 1.00 51.41 75 ASN A CA 1
ATOM 562 C C . ASN A 1 75 ? 0.630 6.301 7.661 1.00 51.41 75 ASN A C 1
ATOM 564 O O . ASN A 1 75 ? 1.091 7.057 6.806 1.00 51.41 75 ASN A O 1
ATOM 568 N N . ASN A 1 76 ? -0.409 6.661 8.418 1.00 41.81 76 ASN A N 1
ATOM 569 C CA . ASN A 1 76 ? -0.972 8.007 8.363 1.00 41.81 76 ASN A CA 1
ATOM 570 C C . ASN A 1 76 ? -0.315 8.922 9.390 1.00 41.81 76 ASN A C 1
ATOM 572 O O . ASN A 1 76 ? -0.752 9.038 10.538 1.00 41.81 76 ASN A O 1
ATOM 576 N N . ARG A 1 77 ? 0.702 9.657 8.935 1.00 43.59 77 ARG A N 1
ATOM 577 C CA . ARG A 1 77 ? 1.027 10.970 9.500 1.00 43.59 77 ARG A CA 1
ATOM 578 C C . ARG A 1 77 ? -0.179 11.868 9.268 1.00 43.59 77 ARG A C 1
ATOM 580 O O . ARG A 1 77 ? -0.324 12.427 8.191 1.00 43.59 77 ARG A O 1
ATOM 587 N N . CYS A 1 78 ? -1.069 11.922 10.254 1.00 39.38 78 CYS A N 1
ATOM 588 C CA . CYS A 1 78 ? -2.330 12.650 10.168 1.00 39.38 78 CYS A CA 1
ATOM 589 C C . CYS A 1 78 ? -2.117 14.062 9.568 1.00 39.38 78 CYS A C 1
ATOM 591 O O . CYS A 1 78 ? -1.205 14.765 10.025 1.00 39.38 78 CYS A O 1
ATOM 593 N N . PRO A 1 79 ? -2.924 14.486 8.571 1.00 51.50 79 PRO A N 1
ATOM 594 C CA . PRO A 1 79 ? -4.191 13.889 8.125 1.00 51.50 79 PRO A CA 1
ATOM 595 C C . PRO A 1 79 ? -4.057 12.639 7.243 1.00 51.50 79 PRO A C 1
ATOM 597 O O . PRO A 1 79 ? -3.083 12.470 6.516 1.00 51.50 79 PRO A O 1
ATOM 600 N N . ILE A 1 80 ? -5.070 11.769 7.328 1.00 62.59 80 ILE A N 1
ATOM 601 C CA . ILE A 1 80 ? -5.191 10.553 6.518 1.00 62.59 80 ILE A CA 1
ATOM 602 C C . ILE A 1 80 ? -5.191 10.904 5.035 1.00 62.59 80 ILE A C 1
ATOM 604 O O . ILE A 1 80 ? -5.983 11.740 4.601 1.00 62.59 80 ILE A O 1
ATOM 608 N N . ASN A 1 81 ? -4.311 10.264 4.267 1.00 74.06 81 ASN A N 1
ATOM 609 C CA . ASN A 1 81 ? -4.197 10.503 2.837 1.00 74.06 81 ASN A CA 1
ATOM 610 C C . ASN A 1 81 ? -4.684 9.281 2.049 1.00 74.06 81 ASN A C 1
ATOM 612 O O . ASN A 1 81 ? -4.031 8.239 2.038 1.00 74.06 81 ASN A O 1
ATOM 616 N N . ASP A 1 82 ? -5.819 9.419 1.360 1.00 80.31 82 ASP A N 1
ATOM 617 C CA . ASP A 1 82 ? -6.382 8.362 0.510 1.00 80.31 82 ASP A CA 1
ATOM 618 C C . ASP A 1 82 ? -5.405 7.895 -0.576 1.00 80.31 82 ASP A C 1
ATOM 620 O O . ASP A 1 82 ? -5.419 6.722 -0.947 1.00 80.31 82 ASP A O 1
ATOM 624 N N . ALA A 1 83 ? -4.511 8.778 -1.032 1.00 82.19 83 ALA A N 1
ATOM 625 C CA . ALA A 1 83 ? -3.461 8.424 -1.979 1.00 82.19 83 ALA A CA 1
ATOM 626 C C . ALA A 1 83 ? -2.538 7.325 -1.429 1.00 82.19 83 ALA A C 1
ATOM 628 O O . ALA A 1 83 ? -2.115 6.458 -2.183 1.00 82.19 83 ALA A O 1
ATOM 629 N N . VAL A 1 84 ? -2.278 7.298 -0.115 1.00 80.69 84 VAL A N 1
ATOM 630 C CA . VAL A 1 84 ? -1.453 6.250 0.511 1.00 80.69 84 VAL A CA 1
ATOM 631 C C . VAL A 1 84 ? -2.163 4.900 0.441 1.00 80.69 84 VAL A C 1
ATOM 633 O O . VAL A 1 84 ? -1.560 3.911 0.046 1.00 80.69 84 VAL A O 1
ATOM 636 N N . PHE A 1 85 ? -3.465 4.843 0.738 1.00 83.94 85 PHE A N 1
ATOM 637 C CA . PHE A 1 85 ? -4.223 3.591 0.609 1.00 83.94 85 PHE A CA 1
ATOM 638 C C . PHE A 1 85 ? -4.218 3.065 -0.829 1.00 83.94 85 PHE A C 1
ATOM 640 O O . PHE A 1 85 ? -4.120 1.857 -1.037 1.00 83.94 85 PHE A O 1
ATOM 647 N N . GLN A 1 86 ? -4.323 3.958 -1.816 1.00 86.81 86 GLN A N 1
ATOM 648 C CA . GLN A 1 86 ? -4.277 3.579 -3.226 1.00 86.81 86 GLN A CA 1
ATOM 649 C C . GLN A 1 86 ? -2.890 3.081 -3.637 1.00 86.81 86 GLN A C 1
ATOM 651 O O . GLN A 1 86 ? -2.795 2.005 -4.223 1.00 86.81 86 GLN A O 1
ATOM 656 N N . HIS A 1 87 ? -1.835 3.812 -3.273 1.00 89.81 87 HIS A N 1
ATOM 657 C CA . HIS A 1 87 ? -0.444 3.436 -3.522 1.00 89.81 87 HIS A CA 1
ATOM 658 C C . HIS A 1 87 ? -0.149 2.020 -3.002 1.00 89.81 87 HIS A C 1
ATOM 660 O O . HIS A 1 87 ? 0.223 1.121 -3.755 1.00 89.81 87 HIS A O 1
ATOM 666 N N . GLU A 1 88 ? -0.422 1.778 -1.721 1.00 86.50 88 GLU A N 1
ATOM 667 C CA . GLU A 1 88 ? -0.117 0.504 -1.063 1.00 86.50 88 GLU A CA 1
ATOM 668 C C . GLU A 1 88 ? -0.992 -0.647 -1.588 1.00 86.50 88 GLU A C 1
ATOM 670 O O . GLU A 1 88 ? -0.565 -1.803 -1.680 1.00 86.50 88 GLU A O 1
ATOM 675 N N . ALA A 1 89 ? -2.228 -0.347 -2.000 1.00 88.00 89 ALA A N 1
ATOM 676 C CA . ALA A 1 89 ? -3.080 -1.323 -2.666 1.00 88.00 89 ALA A CA 1
ATOM 677 C C . ALA A 1 89 ? -2.552 -1.693 -4.063 1.00 88.00 89 ALA A C 1
ATOM 679 O O . ALA A 1 89 ? -2.690 -2.848 -4.473 1.00 88.00 89 ALA A O 1
ATOM 680 N N . PHE A 1 90 ? -1.905 -0.769 -4.780 1.00 89.50 90 PHE A N 1
ATOM 681 C CA . PHE A 1 90 ? -1.337 -1.052 -6.099 1.00 89.50 90 PHE A CA 1
ATOM 682 C C . PHE A 1 90 ? -0.121 -1.978 -6.046 1.00 89.50 90 PHE A C 1
ATOM 684 O O . PHE A 1 90 ? 0.007 -2.860 -6.899 1.00 89.50 90 PHE A O 1
ATOM 691 N N . HIS A 1 91 ? 0.690 -1.908 -4.989 1.00 90.56 91 HIS A N 1
ATOM 692 C CA . HIS A 1 91 ? 1.722 -2.924 -4.737 1.00 90.56 91 HIS A CA 1
ATOM 693 C C . HIS A 1 91 ? 1.138 -4.348 -4.690 1.00 90.56 91 HIS A C 1
ATOM 695 O O . HIS A 1 91 ? 1.785 -5.319 -5.083 1.00 90.56 91 HIS A O 1
ATOM 701 N N . SER A 1 92 ? -0.128 -4.507 -4.283 1.00 89.50 92 SER A N 1
ATOM 702 C CA . SER A 1 92 ? -0.782 -5.823 -4.249 1.00 89.50 92 SER A CA 1
ATOM 703 C C . SER A 1 92 ? -1.131 -6.380 -5.636 1.00 89.50 92 SER A C 1
ATOM 705 O O . SER A 1 92 ? -1.226 -7.610 -5.772 1.00 89.50 92 SER A O 1
ATOM 707 N N . ILE A 1 93 ? -1.299 -5.521 -6.650 1.00 91.12 93 ILE A N 1
ATOM 708 C CA . ILE A 1 93 ? -1.604 -5.921 -8.036 1.00 91.12 93 ILE A CA 1
ATOM 709 C C . ILE A 1 93 ? -0.376 -5.981 -8.941 1.00 91.12 93 ILE A C 1
ATOM 711 O O . ILE A 1 93 ? -0.476 -6.580 -10.006 1.00 91.12 93 ILE A O 1
ATOM 715 N N . ASP A 1 94 ? 0.756 -5.411 -8.521 1.00 92.12 94 ASP A N 1
ATOM 716 C CA . ASP A 1 94 ? 1.976 -5.349 -9.329 1.00 92.12 94 ASP A CA 1
ATOM 717 C C . ASP A 1 94 ? 2.403 -6.738 -9.835 1.00 92.12 94 ASP A C 1
ATOM 719 O O . ASP A 1 94 ? 2.578 -6.958 -11.029 1.00 92.12 94 ASP A O 1
ATOM 723 N N . LYS A 1 95 ? 2.497 -7.725 -8.931 1.00 90.12 95 LYS A N 1
ATOM 724 C CA . LYS A 1 95 ? 2.815 -9.131 -9.268 1.00 90.12 95 LYS A CA 1
ATOM 725 C C . LYS A 1 95 ? 4.045 -9.288 -10.192 1.00 90.12 95 LYS A C 1
ATOM 727 O O . LYS A 1 95 ? 4.109 -10.247 -10.960 1.00 90.12 95 LYS A O 1
ATOM 732 N N . GLY A 1 96 ? 5.020 -8.380 -10.086 1.00 92.31 96 GLY A N 1
ATOM 733 C CA . GLY A 1 96 ? 6.247 -8.362 -10.890 1.00 92.31 96 GLY A CA 1
ATOM 734 C C . GLY A 1 96 ? 6.128 -7.632 -12.233 1.00 92.31 96 GLY A C 1
ATOM 735 O O . GLY A 1 96 ? 7.079 -7.641 -13.011 1.00 92.31 96 GLY A O 1
ATOM 736 N N . PHE A 1 97 ? 4.992 -6.996 -12.530 1.00 95.31 97 PHE A N 1
ATOM 737 C CA . PHE A 1 97 ? 4.820 -6.184 -13.734 1.00 95.31 97 PHE A CA 1
ATOM 738 C C . PHE A 1 97 ? 5.788 -4.996 -13.764 1.00 95.31 97 PHE A C 1
ATOM 740 O O . PHE A 1 97 ? 6.362 -4.701 -14.812 1.00 95.31 97 PHE A O 1
ATOM 747 N N . SER A 1 98 ? 6.026 -4.359 -12.621 1.00 95.69 98 SER A N 1
ATOM 748 C CA . SER A 1 98 ? 6.935 -3.227 -12.471 1.00 95.69 98 SER A CA 1
ATOM 749 C C . SER A 1 98 ? 8.390 -3.574 -12.798 1.00 95.69 98 SER A C 1
ATOM 751 O O . SER A 1 98 ? 9.160 -2.716 -13.224 1.00 95.69 98 SER A O 1
ATOM 753 N N . GLU A 1 99 ? 8.765 -4.846 -12.672 1.00 95.88 99 GLU A N 1
ATOM 754 C CA . GLU A 1 99 ? 10.087 -5.361 -13.033 1.00 95.88 99 GLU A CA 1
ATOM 755 C C . GLU A 1 99 ? 10.169 -5.813 -14.499 1.00 95.88 99 GLU A C 1
ATOM 757 O O . GLU A 1 99 ? 11.246 -6.178 -14.979 1.00 95.88 99 GLU A O 1
ATOM 762 N N . SER A 1 100 ? 9.049 -5.803 -15.232 1.00 97.38 100 SER A N 1
ATOM 763 C CA . SER A 1 100 ? 9.041 -6.174 -16.645 1.00 97.38 100 SER A CA 1
ATOM 764 C C . SER A 1 100 ? 9.917 -5.234 -17.469 1.00 97.38 100 SER A C 1
ATOM 766 O O . SER A 1 100 ? 10.089 -4.043 -17.174 1.00 97.38 100 SER A O 1
ATOM 768 N N . LYS A 1 101 ? 10.470 -5.775 -18.555 1.00 97.69 101 LYS A N 1
ATOM 769 C CA . LYS A 1 101 ? 11.270 -4.991 -19.491 1.00 97.69 101 LYS A CA 1
ATOM 770 C C . LYS A 1 101 ? 10.428 -3.873 -20.107 1.00 97.69 101 LYS A C 1
ATOM 772 O O . LYS A 1 101 ? 10.883 -2.742 -20.203 1.00 97.69 101 LYS A O 1
ATOM 777 N N . GLU A 1 102 ? 9.191 -4.186 -20.472 1.00 96.81 102 GLU A N 1
ATOM 778 C CA . GLU A 1 102 ? 8.252 -3.255 -21.087 1.00 96.81 102 GLU A CA 1
ATOM 779 C C . GLU A 1 102 ? 7.982 -2.048 -20.181 1.00 96.81 102 GLU A C 1
ATOM 781 O O . GLU A 1 102 ? 8.024 -0.910 -20.647 1.00 96.81 102 GLU A O 1
ATOM 786 N N . PHE A 1 103 ? 7.744 -2.277 -18.886 1.00 95.31 103 PHE A N 1
ATOM 787 C CA . PHE A 1 103 ? 7.472 -1.192 -17.946 1.00 95.31 103 PHE A CA 1
ATOM 788 C C . PHE A 1 103 ? 8.728 -0.371 -17.629 1.00 95.31 103 PHE A C 1
ATOM 790 O O . PHE A 1 103 ? 8.688 0.858 -17.653 1.00 95.31 103 PHE A O 1
ATOM 797 N N . THR A 1 104 ? 9.867 -1.027 -17.396 1.00 95.56 104 THR A N 1
ATOM 798 C CA . THR A 1 104 ? 11.126 -0.326 -17.089 1.00 95.56 104 THR A CA 1
ATOM 799 C C . THR A 1 104 ? 11.652 0.498 -18.268 1.00 95.56 104 THR A C 1
ATOM 801 O O . THR A 1 104 ? 12.143 1.609 -18.063 1.00 95.56 104 THR A 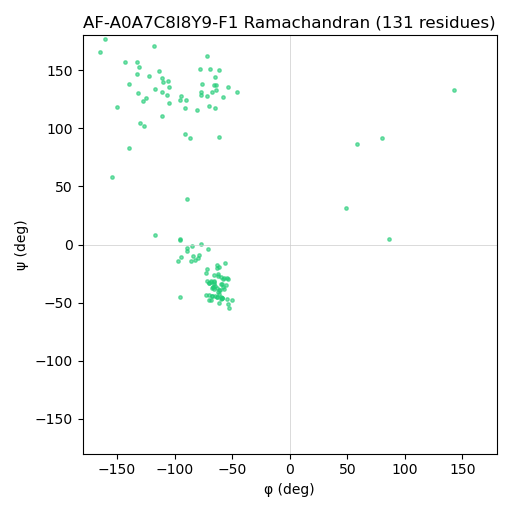O 1
ATOM 804 N N . GLU A 1 105 ? 11.501 0.016 -19.506 1.00 96.06 105 GLU A N 1
ATOM 805 C CA . GLU A 1 105 ? 11.812 0.797 -20.710 1.00 96.06 105 GLU A CA 1
ATOM 806 C C . GLU A 1 105 ? 10.841 1.972 -20.900 1.00 96.06 105 GLU A C 1
ATOM 808 O O . GLU A 1 105 ? 11.279 3.052 -21.296 1.00 96.06 105 GLU A O 1
ATOM 813 N N . ALA A 1 106 ? 9.552 1.800 -20.578 1.00 93.62 106 ALA A N 1
ATOM 814 C CA . ALA A 1 106 ? 8.575 2.887 -20.627 1.00 93.62 106 ALA A CA 1
ATOM 815 C C . ALA A 1 106 ? 8.909 4.004 -19.626 1.00 93.62 106 ALA A C 1
ATOM 817 O O . ALA A 1 106 ? 8.928 5.167 -20.021 1.00 93.62 106 ALA A O 1
ATOM 818 N N . ILE A 1 107 ? 9.257 3.660 -18.378 1.00 92.38 107 ILE A N 1
ATOM 819 C CA . ILE A 1 107 ? 9.717 4.641 -17.379 1.00 92.38 107 ILE A CA 1
ATOM 820 C C . ILE A 1 107 ? 10.960 5.380 -17.885 1.00 92.38 107 ILE A C 1
ATOM 822 O O . ILE A 1 107 ? 11.032 6.600 -17.792 1.00 92.38 107 ILE A O 1
ATOM 826 N N . ALA A 1 108 ? 11.944 4.660 -18.436 1.00 92.12 108 ALA A N 1
ATOM 827 C CA . ALA A 1 108 ? 13.186 5.267 -18.919 1.00 92.12 108 ALA A CA 1
ATOM 828 C C . ALA A 1 108 ? 12.981 6.212 -20.118 1.00 92.12 108 ALA A C 1
ATOM 830 O O . ALA A 1 108 ? 13.796 7.109 -20.341 1.00 92.12 108 ALA A O 1
ATOM 831 N N . ALA A 1 109 ? 11.923 5.995 -20.902 1.00 93.44 109 ALA A N 1
ATOM 832 C CA . ALA A 1 109 ? 11.538 6.853 -22.016 1.00 93.44 109 ALA A CA 1
ATOM 833 C C . ALA A 1 109 ? 10.662 8.042 -21.589 1.00 93.44 109 ALA A C 1
ATOM 835 O O . ALA A 1 109 ? 10.490 8.972 -22.384 1.00 93.44 109 ALA A O 1
ATOM 836 N N . ASP A 1 110 ? 10.106 8.028 -20.375 1.00 89.94 110 ASP A N 1
ATOM 837 C CA . ASP A 1 110 ? 9.253 9.104 -19.893 1.00 89.94 110 ASP A CA 1
ATOM 838 C C . ASP A 1 110 ? 10.088 10.322 -19.471 1.00 89.94 110 ASP A C 1
ATOM 840 O O . ASP A 1 110 ? 11.081 10.241 -18.748 1.00 89.94 110 ASP A O 1
ATOM 844 N N . SER A 1 111 ? 9.675 11.491 -19.954 1.00 88.56 111 SER A N 1
ATOM 845 C CA . SER A 1 111 ? 10.280 12.776 -19.588 1.00 88.56 111 SER A CA 1
ATOM 846 C C . SER A 1 111 ? 9.708 13.347 -18.290 1.00 88.56 111 SER A C 1
ATOM 848 O O . SER A 1 111 ? 10.213 14.346 -17.775 1.00 88.56 111 SER A O 1
ATOM 850 N N . CYS A 1 112 ? 8.632 12.745 -17.787 1.00 86.88 112 CYS A N 1
ATOM 851 C CA . CYS A 1 112 ? 7.939 13.116 -16.570 1.00 86.88 112 CYS A CA 1
ATOM 852 C C . CYS A 1 112 ? 7.730 11.869 -15.711 1.00 86.88 112 CYS A C 1
ATOM 854 O O . CYS A 1 112 ? 7.641 10.755 -16.202 1.00 86.88 112 CYS A O 1
ATOM 856 N N . VAL A 1 113 ? 7.642 12.058 -14.404 1.00 84.56 113 VAL A N 1
ATOM 857 C CA . VAL A 1 113 ? 7.218 11.006 -13.477 1.00 84.56 113 VAL A CA 1
ATOM 858 C C . VAL A 1 113 ? 6.178 11.600 -12.528 1.00 84.56 113 VAL A C 1
ATOM 860 O O . VAL A 1 113 ? 6.169 12.828 -12.377 1.00 84.56 113 VAL A O 1
ATOM 863 N N . PRO A 1 114 ? 5.306 10.789 -11.896 1.00 86.25 114 PRO A N 1
ATOM 864 C CA . PRO A 1 114 ? 4.224 11.294 -11.048 1.00 86.25 114 PRO A CA 1
ATOM 865 C C . PRO A 1 114 ? 4.689 12.316 -9.999 1.00 86.25 114 PRO A C 1
ATOM 867 O O . PRO A 1 114 ? 4.117 13.398 -9.877 1.00 86.25 114 PRO A O 1
ATOM 870 N N . ASP A 1 115 ? 5.763 11.989 -9.276 1.00 88.50 115 ASP A N 1
ATOM 871 C CA . ASP A 1 115 ? 6.452 12.871 -8.330 1.00 88.50 115 ASP A CA 1
ATOM 872 C C . ASP A 1 115 ? 7.886 12.364 -8.041 1.00 88.50 115 ASP A C 1
ATOM 874 O O . ASP A 1 115 ? 8.272 11.300 -8.530 1.00 88.50 115 ASP A O 1
ATOM 8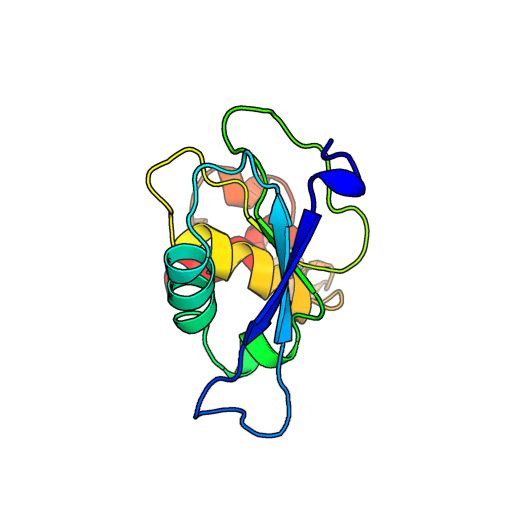78 N N . PRO A 1 116 ? 8.718 13.070 -7.249 1.00 89.69 116 PRO A N 1
ATOM 879 C CA . PRO A 1 116 ? 10.072 12.605 -6.952 1.00 89.69 116 PRO A CA 1
ATOM 880 C C . PRO A 1 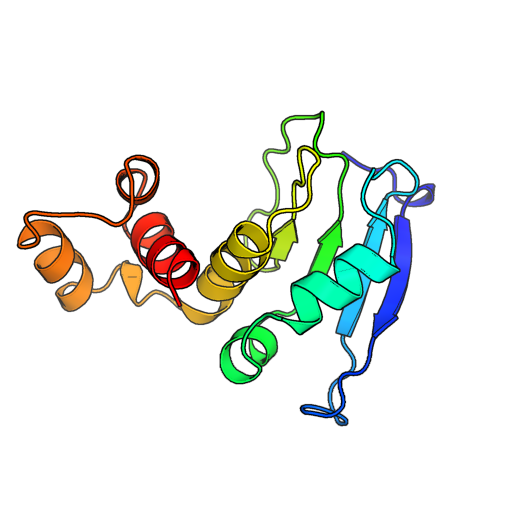116 ? 10.164 11.241 -6.245 1.00 89.69 116 PRO A C 1
ATOM 882 O O . PRO A 1 116 ? 11.173 10.560 -6.424 1.00 89.69 116 PRO A O 1
ATOM 885 N N . TYR A 1 117 ? 9.159 10.833 -5.458 1.00 85.94 117 TYR A N 1
ATOM 886 C CA . TYR A 1 117 ? 9.172 9.557 -4.730 1.00 85.94 117 TYR A CA 1
ATOM 887 C C . TYR A 1 117 ? 9.031 8.358 -5.671 1.00 85.94 117 TYR A C 1
ATOM 889 O O . TYR A 1 117 ? 9.693 7.339 -5.461 1.00 85.94 117 TYR A O 1
ATOM 897 N N . SER A 1 118 ? 8.281 8.518 -6.764 1.00 90.25 118 SER A N 1
ATOM 898 C CA . SER A 1 118 ? 8.136 7.502 -7.818 1.00 90.25 118 SER A CA 1
ATOM 899 C C . SER A 1 118 ? 9.465 7.036 -8.449 1.00 90.25 118 SER A C 1
ATOM 901 O O . SER A 1 118 ? 9.507 5.988 -9.082 1.00 90.25 118 SER A O 1
ATOM 903 N N . ASN A 1 119 ? 10.575 7.763 -8.265 1.00 90.50 119 ASN A N 1
ATOM 904 C CA . ASN A 1 119 ? 11.907 7.359 -8.741 1.00 90.50 119 ASN A CA 1
ATOM 905 C C . ASN A 1 119 ? 12.662 6.417 -7.789 1.00 90.50 119 ASN A C 1
ATOM 907 O O . ASN A 1 119 ? 13.795 6.035 -8.081 1.00 90.50 119 ASN A O 1
ATOM 911 N N . SER A 1 120 ? 12.086 6.063 -6.638 1.00 90.94 120 SER A N 1
ATOM 912 C CA . SER A 1 120 ? 12.768 5.216 -5.649 1.00 90.94 120 SER A CA 1
ATOM 913 C C . SER A 1 120 ? 13.006 3.793 -6.167 1.00 90.94 120 SER A C 1
ATOM 915 O O . SER A 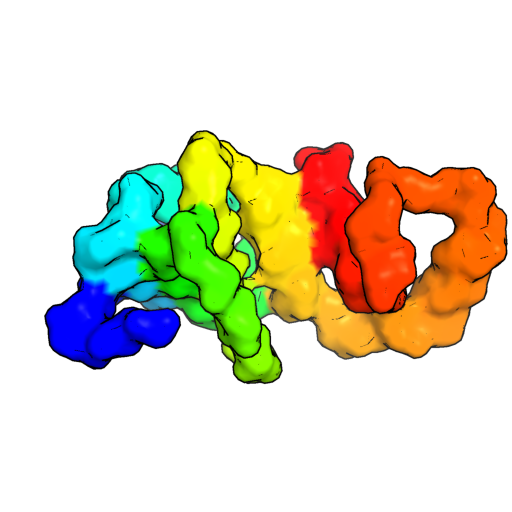1 120 ? 14.042 3.195 -5.878 1.00 90.94 120 SER A O 1
ATOM 917 N N . SER A 1 121 ? 12.059 3.252 -6.937 1.00 92.62 121 SER A N 1
ATOM 918 C CA . SER A 1 121 ? 12.169 1.973 -7.646 1.00 92.62 121 SER A CA 1
ATOM 919 C C . SER A 1 121 ? 11.068 1.852 -8.715 1.00 92.62 121 SER A C 1
ATOM 921 O O . SER A 1 121 ? 10.094 2.606 -8.656 1.00 92.62 121 SER A O 1
ATOM 923 N N . PRO A 1 122 ? 11.155 0.898 -9.664 1.00 94.25 122 PRO A N 1
ATOM 924 C CA . PRO A 1 122 ? 10.057 0.624 -10.594 1.00 94.25 122 PRO A CA 1
ATOM 925 C C . PRO A 1 122 ? 8.741 0.254 -9.893 1.00 94.25 122 PRO A C 1
ATOM 927 O O . PRO A 1 122 ? 7.679 0.687 -10.334 1.00 94.25 122 PRO A O 1
ATOM 930 N N . ALA A 1 123 ? 8.803 -0.486 -8.781 1.00 94.12 123 ALA A N 1
ATOM 931 C CA . ALA A 1 123 ? 7.622 -0.838 -7.992 1.00 94.12 123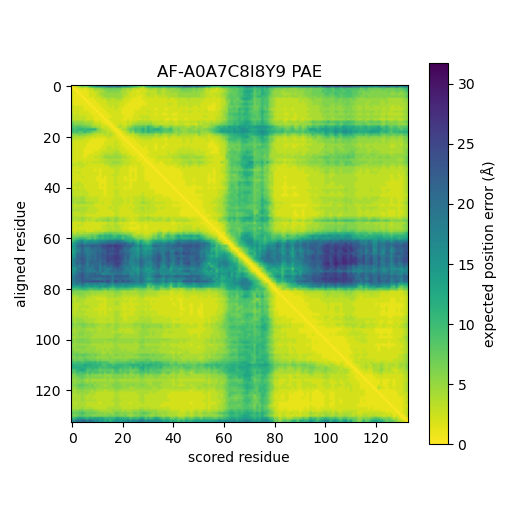 ALA A CA 1
ATOM 932 C C . ALA A 1 123 ? 6.971 0.406 -7.371 1.00 94.12 123 ALA A C 1
ATOM 934 O O . ALA A 1 123 ? 5.760 0.584 -7.478 1.00 94.12 123 ALA A O 1
ATOM 935 N N . GLU A 1 124 ? 7.773 1.312 -6.799 1.00 92.31 124 GLU A N 1
ATOM 936 C CA . GLU A 1 124 ? 7.254 2.580 -6.265 1.00 92.31 124 GLU A CA 1
ATOM 937 C C . GLU A 1 124 ? 6.697 3.475 -7.372 1.00 92.31 124 GLU A C 1
ATOM 939 O O . GLU A 1 124 ? 5.698 4.158 -7.165 1.00 92.31 124 GLU A O 1
ATOM 944 N N . ASN A 1 125 ? 7.291 3.450 -8.569 1.00 93.69 125 ASN A N 1
ATOM 945 C CA . ASN A 1 125 ? 6.746 4.161 -9.719 1.00 93.69 125 ASN A CA 1
ATOM 946 C C . ASN A 1 125 ? 5.351 3.642 -10.085 1.00 93.69 125 ASN A C 1
ATOM 948 O O . ASN A 1 125 ? 4.408 4.425 -10.182 1.00 93.69 125 ASN A O 1
ATOM 952 N N . PHE A 1 126 ? 5.215 2.319 -10.218 1.00 93.50 126 PHE A N 1
ATOM 953 C CA . PHE A 1 126 ? 3.949 1.666 -10.531 1.00 93.50 126 PHE A CA 1
ATOM 954 C C . PHE A 1 126 ? 2.872 1.963 -9.482 1.00 93.50 126 PHE A C 1
ATOM 956 O O . PHE A 1 126 ? 1.753 2.332 -9.838 1.00 93.50 126 PHE A O 1
ATOM 963 N N . ALA A 1 127 ? 3.212 1.865 -8.196 1.00 91.94 127 ALA A N 1
ATOM 964 C CA . ALA A 1 127 ? 2.296 2.206 -7.115 1.00 91.94 127 ALA A CA 1
ATOM 965 C C . ALA A 1 127 ? 1.926 3.697 -7.104 1.00 91.94 127 ALA A C 1
ATOM 967 O O . ALA A 1 127 ? 0.767 4.039 -6.872 1.00 91.94 127 ALA A O 1
ATOM 968 N N . GLN A 1 128 ? 2.856 4.594 -7.443 1.00 91.12 128 GLN A N 1
ATOM 969 C CA . GLN A 1 128 ? 2.580 6.031 -7.496 1.00 91.12 128 GLN A CA 1
ATOM 970 C C . GLN A 1 128 ? 1.694 6.446 -8.676 1.00 91.12 128 GLN A C 1
ATOM 972 O O . GLN A 1 128 ? 1.026 7.473 -8.592 1.00 91.12 128 GLN A O 1
ATOM 977 N N . LEU A 1 129 ? 1.596 5.653 -9.750 1.00 89.81 129 LEU A N 1
ATOM 978 C CA . LEU A 1 129 ? 0.599 5.903 -10.802 1.00 89.81 129 LEU A CA 1
ATOM 979 C C . LEU A 1 129 ? -0.832 5.898 -10.243 1.00 89.81 129 LEU A C 1
ATOM 981 O O . LEU A 1 129 ? -1.689 6.624 -10.745 1.00 89.81 129 LEU A O 1
ATOM 985 N N . ALA A 1 130 ? -1.079 5.126 -9.182 1.00 85.69 130 ALA A N 1
ATOM 986 C CA . ALA A 1 130 ? -2.382 5.019 -8.540 1.00 85.69 130 ALA A CA 1
ATOM 987 C C . ALA A 1 130 ? -2.847 6.312 -7.880 1.00 85.69 130 ALA A C 1
ATOM 989 O O . ALA A 1 130 ? -4.040 6.572 -7.830 1.00 85.69 130 ALA A O 1
ATOM 990 N N . THR A 1 131 ? -1.925 7.132 -7.368 1.00 85.31 131 THR A N 1
ATOM 991 C CA . THR A 1 131 ? -2.273 8.299 -6.541 1.00 85.31 131 THR A CA 1
ATOM 992 C C . THR A 1 131 ? -2.920 9.437 -7.329 1.00 85.31 131 THR A C 1
ATOM 994 O O . THR A 1 131 ? -3.287 10.455 -6.746 1.00 85.31 131 THR A O 1
ATOM 997 N N . TRP A 1 132 ? -3.017 9.282 -8.649 1.00 72.06 132 TRP A N 1
ATOM 998 C CA . TRP A 1 132 ? -3.553 10.256 -9.595 1.00 72.06 132 TRP A CA 1
ATOM 999 C C . TRP A 1 132 ? -4.809 9.752 -10.325 1.00 72.06 132 TRP A C 1
ATOM 1001 O O . TRP A 1 132 ? -5.245 10.403 -11.278 1.00 72.06 132 TRP A O 1
ATOM 1011 N N . LEU A 1 133 ? -5.359 8.602 -9.910 1.00 60.19 133 LEU A N 1
ATOM 1012 C CA . LEU A 1 133 ? -6.569 7.989 -10.473 1.00 60.19 133 LEU A CA 1
ATOM 1013 C C . LEU A 1 133 ? -7.855 8.430 -9.759 1.00 60.19 133 LEU A C 1
ATOM 1015 O O . LEU A 1 133 ? -7.821 8.706 -8.539 1.00 60.19 133 LEU A O 1
#

Organism: NCBI:txid100035

Foldseek 3Di:
DADPVQKDWDWAADPVCRVDIAIEIEGVPFPDDPVNQNVLLNPADPVLSVLARYEYGDHLVDDDPDDPDGHFYARDPPPGQSLNSQLRSQLSVCPCVLVDPVQVVVVVPDPDALDPQLVPGSSSSRSNVRSVD

Radius of gyration: 15.41 Å; Cα contacts (8 Å, |Δi|>4): 199; chains: 1; bounding box: 35×26×45 Å

Secondary structure (DSSP, 8-state):
---GGGEEEEEE--TT-TT--EEEEEETT-SS-HHHHHHHHHHS-HHHHTT---EEEEETTS------SSSEEEEE-SS--HHHHHHHHHHHHHTTGGGSHHHHHHHHH-S--SSGGGGS-HHHHHHHHGGG-

Mean predicted aligned error: 6.5 Å

Nearest PDB structures (foldseek):
  2kz0-assembly1_A  TM=5.626E-01  e=4.923E+00  Ehrlichia chaffeensis str. Arkansas

pLDDT: mean 81.73, std 16.78, range [31.19, 97.69]

Solvent-accessible surface area (backbone atoms only — not comparable to full-atom values): 7773 Å² total; per-residue (Å²): 140,77,57,76,92,42,53,47,76,49,79,48,72,48,9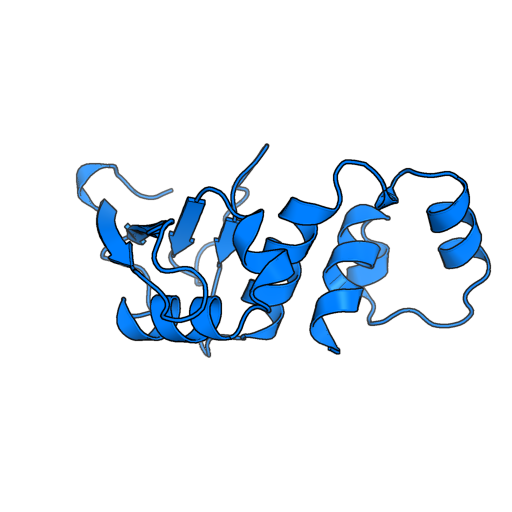2,93,43,68,96,55,62,40,58,34,37,32,34,77,78,19,79,70,51,71,66,56,54,52,53,39,55,64,68,34,56,67,79,48,48,71,51,47,74,39,43,38,38,42,46,28,91,50,94,70,95,61,66,80,85,87,44,34,53,45,74,41,57,76,72,79,52,56,44,52,48,31,21,38,30,36,59,48,64,40,86,62,50,36,74,31,67,71,47,48,52,50,58,73,68,45,94,71,68,93,47,82,68,30,72,78,37,53,57,43,30,58,12,44,59,43,54,78,111

Sequence (133 aa):
NCAIEDVEVFQVEYNDCIDRPWTMCRCTWAQASIQEVVDSFGRVAPAVRSHVIHVMALDGTKPDGSVSASGASVNNRCPI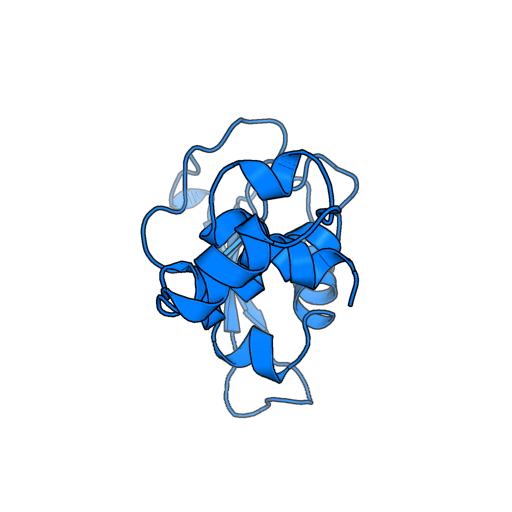NDAVFQHEAFHSIDKGFSESKEFTEAIAADSCVPDPYSNSSPAENFAQLATWL